Protein AF-A0A496PDL3-F1 (afdb_monomer_lite)

Sequence (38 aa):
MQLVVLGLNHRSAAVEVRERFSFEKNEVESALNRLYEY

Secondary structure (DSSP, 8-state):
---------TTTS-HHHHHTT---HHHHHHHHHHHHT-

pLDDT: mean 89.45, std 6.55, range [57.97, 96.0]

Foldseek 3Di:
DDDDDDDDDPVRDDPVVRVVVDDDPVVVVVVVVVVVVD

Structure (mmCIF, N/CA/C/O backbone):
data_AF-A0A496PDL3-F1
#
_entry.id   AF-A0A496PDL3-F1
#
loop_
_atom_site.group_PDB
_atom_site.id
_atom_site.type_symbol
_atom_site.label_atom_id
_atom_site.label_alt_id
_atom_site.label_comp_id
_atom_site.label_asym_id
_atom_site.label_entity_id
_atom_site.label_seq_id
_atom_site.pdbx_PDB_ins_code
_atom_site.Cartn_x
_atom_site.Cartn_y
_atom_site.Cartn_z
_atom_site.occupancy
_atom_site.B_iso_or_equiv
_atom_site.auth_seq_id
_atom_site.auth_comp_id
_atom_site.auth_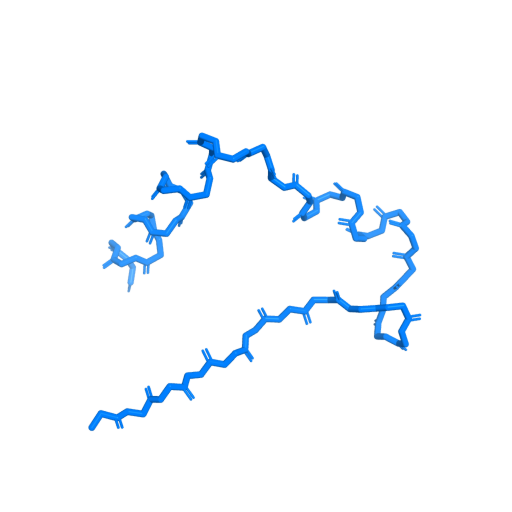asym_id
_atom_site.auth_atom_id
_atom_site.pdbx_PDB_model_num
ATOM 1 N N . MET A 1 1 ? -19.075 -10.119 7.505 1.00 75.25 1 MET A N 1
ATOM 2 C CA . MET A 1 1 ? -17.830 -9.382 7.193 1.00 75.25 1 MET A CA 1
ATOM 3 C C . MET A 1 1 ? -17.231 -9.973 5.931 1.00 75.25 1 MET A C 1
ATOM 5 O O . MET A 1 1 ? -17.135 -11.191 5.856 1.00 75.25 1 MET A O 1
ATOM 9 N N . GLN A 1 2 ? -16.893 -9.143 4.944 1.00 83.88 2 GLN A N 1
ATOM 10 C CA . GLN A 1 2 ? -16.228 -9.571 3.711 1.00 83.88 2 GLN A CA 1
ATOM 11 C C . GLN A 1 2 ? -14.830 -8.957 3.682 1.00 83.88 2 GLN A C 1
ATOM 13 O O . GLN A 1 2 ? -14.683 -7.765 3.936 1.00 83.88 2 GLN A O 1
ATOM 18 N N . LEU A 1 3 ? -13.815 -9.778 3.414 1.00 89.62 3 LEU A N 1
ATOM 19 C CA . LEU A 1 3 ? -12.445 -9.314 3.221 1.00 89.62 3 LEU A CA 1
ATOM 20 C C . LEU A 1 3 ? -12.236 -9.039 1.731 1.00 89.62 3 LEU A C 1
ATOM 22 O O . LEU A 1 3 ? -12.438 -9.932 0.908 1.00 89.62 3 LEU A O 1
ATOM 26 N N . VAL A 1 4 ? -11.827 -7.818 1.399 1.00 88.75 4 VAL A N 1
ATOM 27 C CA . VAL A 1 4 ? -11.510 -7.408 0.027 1.00 88.75 4 VAL A CA 1
ATOM 28 C C . VA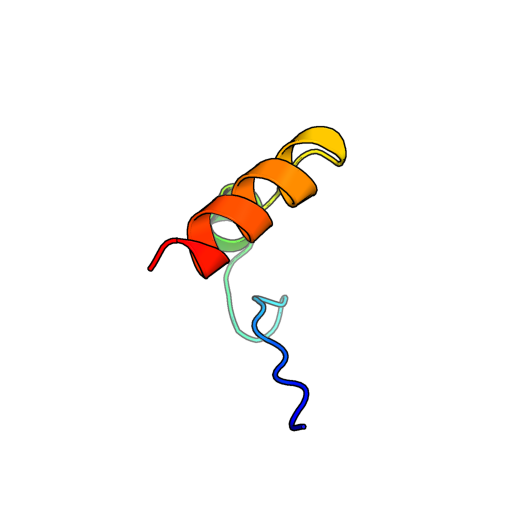L A 1 4 ? -10.014 -7.135 -0.060 1.00 88.75 4 VAL A C 1
ATOM 30 O O . VAL A 1 4 ? -9.447 -6.490 0.818 1.00 88.75 4 VAL A O 1
ATOM 33 N N . VAL A 1 5 ? -9.376 -7.634 -1.119 1.00 89.56 5 VAL A N 1
ATOM 34 C CA . VAL A 1 5 ? -7.958 -7.389 -1.401 1.00 89.56 5 VAL A CA 1
ATOM 35 C C . VAL A 1 5 ? -7.855 -6.515 -2.640 1.00 89.56 5 VAL A C 1
ATOM 37 O O . VAL A 1 5 ? -8.379 -6.863 -3.697 1.00 89.56 5 VAL A O 1
ATOM 40 N N . LEU A 1 6 ? -7.151 -5.396 -2.507 1.00 87.19 6 LEU A N 1
ATOM 41 C CA . LEU A 1 6 ? -6.807 -4.496 -3.600 1.00 87.19 6 LEU A CA 1
ATOM 42 C C . LEU A 1 6 ? -5.286 -4.411 -3.686 1.00 87.19 6 LEU A C 1
ATOM 44 O O . LEU A 1 6 ? -4.605 -4.293 -2.671 1.00 87.19 6 LEU A O 1
ATOM 48 N N . GLY A 1 7 ? -4.746 -4.493 -4.897 1.00 89.44 7 GLY A N 1
ATOM 49 C CA . GLY A 1 7 ? -3.308 -4.425 -5.095 1.00 89.44 7 GLY A CA 1
ATOM 50 C C . GLY A 1 7 ? -2.909 -4.472 -6.560 1.00 89.44 7 GLY A C 1
ATOM 51 O O . GLY A 1 7 ? -3.657 -4.933 -7.424 1.00 89.44 7 GLY A O 1
ATOM 52 N N . LEU A 1 8 ? -1.695 -4.000 -6.825 1.00 93.50 8 LEU A N 1
ATOM 53 C CA . LEU A 1 8 ? -1.057 -4.057 -8.132 1.00 93.50 8 LEU A CA 1
ATOM 54 C C . LEU A 1 8 ? 0.027 -5.130 -8.110 1.00 93.50 8 LEU A C 1
ATOM 56 O O . LEU A 1 8 ? 0.807 -5.226 -7.165 1.00 93.50 8 LEU A O 1
ATOM 60 N N . ASN A 1 9 ? 0.097 -5.938 -9.162 1.00 92.81 9 ASN A N 1
ATOM 61 C CA . ASN A 1 9 ? 1.122 -6.964 -9.305 1.00 92.81 9 ASN A CA 1
ATOM 62 C C . ASN A 1 9 ? 1.789 -6.867 -10.684 1.00 92.81 9 ASN A C 1
ATOM 64 O O . ASN A 1 9 ? 1.397 -6.066 -11.528 1.00 92.81 9 ASN A O 1
ATOM 68 N N . HIS A 1 10 ? 2.819 -7.682 -10.915 1.00 93.44 10 HIS A N 1
ATOM 69 C CA . HIS A 1 10 ? 3.592 -7.662 -12.162 1.00 93.44 10 HIS A CA 1
ATOM 70 C C . HIS A 1 10 ? 2.776 -8.019 -13.417 1.00 93.44 10 HIS A C 1
ATOM 72 O O . HIS A 1 10 ? 3.226 -7.734 -14.520 1.00 93.44 10 HIS A O 1
ATOM 78 N N . ARG A 1 11 ? 1.603 -8.651 -13.265 1.00 95.25 11 ARG A N 1
ATOM 79 C CA . ARG A 1 11 ? 0.698 -8.983 -14.375 1.00 95.25 11 ARG A CA 1
ATOM 80 C C . ARG A 1 11 ? -0.266 -7.844 -14.693 1.00 95.25 11 ARG A C 1
ATOM 82 O O . ARG A 1 11 ? -0.695 -7.740 -15.834 1.00 95.25 11 ARG A O 1
ATOM 89 N N . SER A 1 12 ? -0.622 -7.028 -13.698 1.00 94.50 12 SER A N 1
ATOM 90 C CA . SER A 1 12 ? -1.623 -5.964 -13.838 1.00 94.50 12 SER A CA 1
ATOM 91 C C . SER A 1 12 ? -1.036 -4.563 -14.000 1.00 94.50 12 SER A C 1
ATOM 93 O O . SER A 1 12 ? -1.742 -3.679 -14.478 1.00 94.50 12 SER A O 1
ATOM 95 N N . ALA A 1 13 ? 0.227 -4.338 -13.623 1.00 95.50 13 ALA A N 1
ATOM 96 C CA . ALA A 1 13 ? 0.845 -3.017 -13.690 1.00 95.50 13 ALA A CA 1
ATOM 97 C C . ALA A 1 13 ? 2.357 -3.059 -13.968 1.00 95.50 13 ALA A C 1
ATOM 99 O O . ALA A 1 13 ? 3.109 -3.865 -13.398 1.00 95.50 13 ALA A O 1
ATOM 100 N N . ALA A 1 14 ? 2.806 -2.119 -14.806 1.00 96.00 14 ALA A N 1
ATOM 101 C CA . ALA A 1 14 ? 4.218 -1.857 -15.067 1.00 96.00 14 ALA A CA 1
ATOM 102 C C . ALA A 1 14 ? 4.974 -1.485 -13.776 1.00 96.00 14 ALA A C 1
ATOM 104 O O . ALA A 1 14 ? 4.376 -1.039 -12.793 1.00 96.00 14 ALA A O 1
ATOM 105 N N . VAL A 1 15 ? 6.296 -1.685 -13.773 1.00 94.50 15 VAL A N 1
ATOM 106 C CA . VAL A 1 15 ? 7.167 -1.418 -12.609 1.00 94.50 15 VAL A CA 1
ATOM 107 C C . VAL A 1 15 ? 7.013 0.024 -12.123 1.00 94.50 15 VAL A C 1
ATOM 109 O O . VAL A 1 15 ? 6.723 0.231 -10.951 1.00 94.50 15 VAL A O 1
ATOM 112 N N . GLU A 1 16 ? 7.073 0.991 -13.041 1.00 95.38 16 GLU A N 1
ATOM 113 C CA . GLU A 1 16 ? 6.939 2.428 -12.758 1.00 95.38 16 GLU A CA 1
ATOM 114 C C . GLU A 1 16 ? 5.627 2.810 -12.058 1.00 95.38 16 GLU A C 1
ATOM 116 O O . GLU A 1 16 ? 5.574 3.788 -11.316 1.00 95.38 16 GLU A O 1
ATOM 121 N N . VAL A 1 17 ? 4.553 2.046 -12.289 1.00 94.19 17 VAL A N 1
ATOM 122 C CA . VAL A 1 17 ? 3.274 2.256 -11.610 1.00 94.19 17 VAL A CA 1
ATOM 123 C C . VAL A 1 17 ? 3.358 1.664 -10.212 1.00 94.19 17 VAL A C 1
ATOM 125 O O . VAL A 1 17 ? 3.012 2.337 -9.254 1.00 94.19 17 VAL A O 1
ATOM 128 N N . ARG A 1 18 ? 3.858 0.432 -10.068 1.00 93.69 18 ARG A N 1
ATOM 129 C CA . ARG A 1 18 ? 3.951 -0.250 -8.766 1.00 93.69 18 ARG A CA 1
ATOM 130 C C . ARG A 1 18 ? 4.845 0.48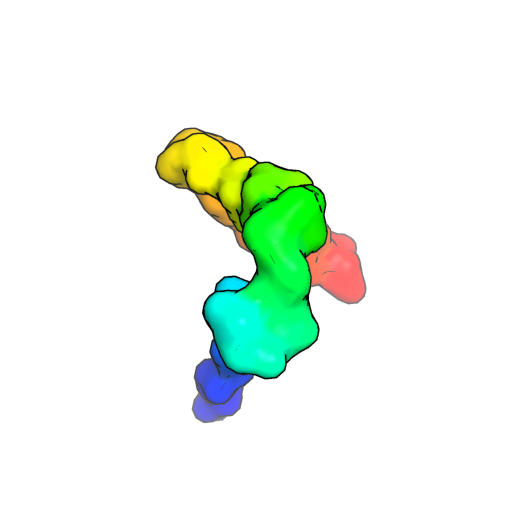3 -7.771 1.00 93.69 18 ARG A C 1
ATOM 132 O O . ARG A 1 18 ? 4.495 0.535 -6.599 1.00 93.69 18 ARG A O 1
ATOM 139 N N . GLU A 1 19 ? 5.938 1.084 -8.228 1.00 93.50 19 GLU A N 1
ATOM 140 C CA . GLU A 1 19 ? 6.841 1.868 -7.373 1.00 93.50 19 GLU A CA 1
ATOM 141 C C . GLU A 1 19 ? 6.146 3.080 -6.743 1.00 93.50 19 GLU A C 1
ATOM 143 O O . GLU A 1 19 ? 6.406 3.404 -5.590 1.00 93.50 19 GLU A O 1
ATOM 148 N N . ARG A 1 20 ? 5.182 3.693 -7.441 1.00 90.88 20 ARG A N 1
ATOM 149 C CA . ARG A 1 20 ? 4.380 4.808 -6.903 1.00 90.88 20 ARG A CA 1
ATOM 150 C C . ARG A 1 20 ? 3.384 4.385 -5.822 1.00 90.88 20 ARG A C 1
ATOM 152 O O . ARG A 1 20 ? 2.860 5.242 -5.122 1.00 90.88 20 ARG A O 1
ATOM 159 N N . PHE A 1 21 ? 3.099 3.089 -5.718 1.00 88.12 21 PHE A N 1
ATOM 160 C CA . PHE A 1 21 ? 2.234 2.494 -4.694 1.00 88.12 21 PHE A CA 1
ATOM 161 C C . PHE A 1 21 ? 3.044 1.725 -3.641 1.00 88.12 21 PHE A C 1
ATOM 163 O O . PHE A 1 21 ? 2.473 0.963 -2.859 1.00 88.12 21 PHE A O 1
ATOM 170 N N . SER A 1 22 ? 4.370 1.885 -3.633 1.00 88.69 22 SER A N 1
ATOM 171 C CA . SER A 1 22 ? 5.225 1.317 -2.599 1.00 88.69 22 SER A CA 1
ATOM 172 C C . SER A 1 22 ? 5.199 2.232 -1.380 1.00 88.69 22 SER A C 1
ATOM 174 O O . SER A 1 22 ? 5.538 3.405 -1.486 1.00 88.69 22 SER A O 1
ATOM 176 N N . PHE A 1 23 ? 4.795 1.682 -0.239 1.00 90.69 23 PHE A N 1
ATOM 177 C CA . PHE A 1 23 ? 4.753 2.385 1.039 1.00 90.69 23 PHE A CA 1
ATOM 178 C C . PHE A 1 23 ? 5.848 1.850 1.951 1.00 90.69 23 PHE A C 1
ATOM 180 O O . PHE A 1 23 ? 6.054 0.631 2.026 1.00 90.69 23 PHE A O 1
ATOM 187 N N . GLU A 1 24 ? 6.496 2.740 2.691 1.00 91.88 24 GLU A N 1
ATOM 188 C CA . GLU A 1 24 ? 7.309 2.336 3.830 1.00 91.88 24 GLU A CA 1
ATOM 189 C C . GLU A 1 24 ? 6.414 1.779 4.944 1.00 91.88 24 GLU A C 1
ATOM 191 O O . GLU A 1 24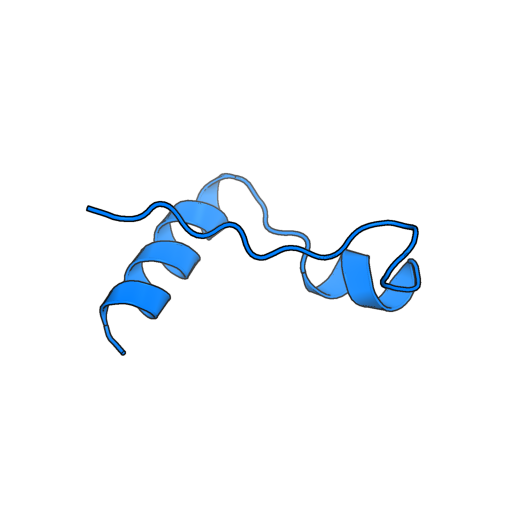 ? 5.229 2.105 5.066 1.00 91.88 24 GLU A O 1
ATOM 196 N N . LYS A 1 25 ? 6.965 0.912 5.798 1.00 87.75 25 LYS A N 1
ATOM 197 C CA . LYS A 1 25 ? 6.167 0.186 6.806 1.00 87.75 25 LYS A CA 1
ATOM 198 C C . LYS A 1 25 ? 5.389 1.120 7.747 1.00 87.75 25 LYS A C 1
ATOM 200 O O . LYS A 1 25 ? 4.290 0.780 8.173 1.00 87.75 25 LYS A O 1
ATOM 205 N N . ASN A 1 26 ? 5.960 2.276 8.073 1.00 90.50 26 ASN A N 1
ATOM 206 C CA . ASN A 1 26 ? 5.348 3.312 8.907 1.00 90.50 26 ASN A CA 1
ATOM 207 C C . ASN A 1 26 ? 4.265 4.128 8.178 1.00 90.50 26 ASN A C 1
ATOM 209 O O . ASN A 1 26 ? 3.435 4.752 8.832 1.00 90.50 26 ASN A O 1
ATOM 213 N N . GLU A 1 27 ? 4.246 4.126 6.846 1.00 92.75 27 GLU A N 1
ATOM 214 C CA . GLU A 1 27 ? 3.245 4.841 6.049 1.00 92.75 27 GLU A CA 1
ATOM 215 C C . GLU A 1 27 ? 1.958 4.027 5.876 1.00 92.75 27 GLU A C 1
ATOM 217 O O . GLU A 1 27 ? 0.885 4.608 5.713 1.00 92.75 27 GLU A O 1
ATOM 222 N N . VAL A 1 28 ? 2.039 2.693 5.967 1.00 90.00 28 VAL A N 1
ATOM 2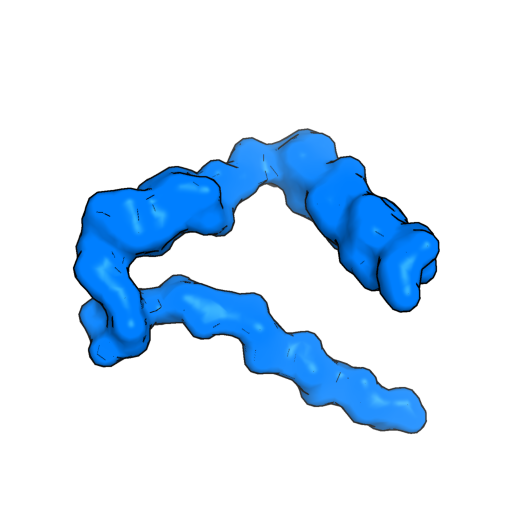23 C CA . VAL A 1 28 ? 0.892 1.785 5.783 1.00 90.00 28 VAL A CA 1
ATOM 224 C C . VAL A 1 28 ? -0.236 2.080 6.773 1.00 90.00 28 VAL A C 1
ATOM 226 O O . VAL A 1 28 ? -1.396 2.139 6.376 1.00 90.00 28 VAL A O 1
ATOM 229 N N . GLU A 1 29 ? 0.084 2.293 8.051 1.00 90.56 29 GLU A N 1
ATOM 230 C CA . GLU A 1 29 ? -0.923 2.592 9.078 1.00 90.56 29 GLU A CA 1
ATOM 231 C C . GLU A 1 29 ? -1.653 3.910 8.782 1.00 90.56 29 GLU A C 1
ATOM 233 O O . GLU A 1 29 ? -2.882 3.963 8.791 1.00 90.56 29 GLU A O 1
ATOM 238 N N . SER A 1 30 ? -0.898 4.953 8.425 1.00 91.00 30 SER A N 1
ATOM 239 C CA . SER A 1 30 ? -1.447 6.258 8.041 1.00 91.00 30 SER A CA 1
ATOM 240 C C . SER A 1 30 ? -2.331 6.163 6.790 1.00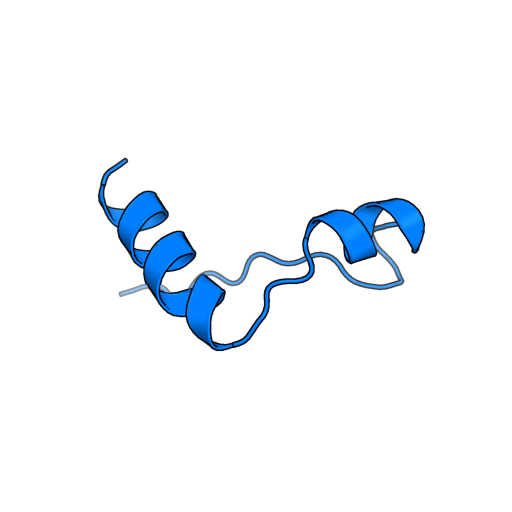 91.00 30 SER A C 1
ATOM 242 O O . SER A 1 30 ? -3.443 6.695 6.762 1.00 91.00 30 SER A O 1
ATOM 244 N N . ALA A 1 31 ? -1.883 5.425 5.771 1.00 89.06 31 ALA A N 1
ATOM 245 C CA . ALA A 1 31 ? -2.635 5.218 4.537 1.00 89.06 31 ALA A CA 1
ATOM 246 C C . ALA A 1 31 ? -3.951 4.457 4.773 1.00 89.06 31 ALA A C 1
ATOM 248 O O . ALA A 1 31 ? -4.978 4.814 4.193 1.00 89.06 31 ALA A O 1
ATOM 249 N N . LEU A 1 32 ? -3.939 3.441 5.644 1.00 88.62 32 LEU A N 1
ATOM 250 C CA . LEU A 1 32 ? -5.143 2.699 6.020 1.00 88.62 32 LEU A CA 1
ATOM 251 C C . LEU A 1 32 ? -6.124 3.572 6.804 1.00 88.62 32 LEU A C 1
ATOM 253 O O . LEU A 1 32 ? -7.310 3.560 6.485 1.00 88.62 32 LEU A O 1
ATOM 257 N N . ASN A 1 33 ? -5.652 4.362 7.772 1.00 90.25 33 ASN A N 1
ATOM 258 C CA . ASN A 1 33 ? -6.517 5.280 8.521 1.00 90.25 33 ASN A CA 1
ATOM 259 C C . ASN A 1 33 ? -7.216 6.275 7.586 1.00 90.25 33 ASN A C 1
ATOM 261 O O . ASN A 1 33 ? -8.425 6.467 7.686 1.00 90.25 33 ASN A O 1
ATOM 265 N N . ARG A 1 34 ? -6.494 6.808 6.594 1.00 89.62 34 ARG A N 1
ATOM 266 C CA . ARG A 1 34 ? -7.074 7.699 5.581 1.00 89.62 34 ARG A CA 1
ATOM 267 C C . ARG A 1 34 ? -8.136 7.022 4.707 1.00 89.62 34 ARG A C 1
ATOM 269 O O . ARG A 1 34 ? -9.052 7.699 4.262 1.00 89.62 34 ARG A O 1
ATOM 276 N N . LEU A 1 35 ? -8.034 5.716 4.448 1.00 87.31 35 LEU A N 1
ATOM 277 C CA . LEU A 1 35 ? -9.069 4.962 3.725 1.00 87.31 35 LEU A CA 1
ATOM 278 C C . LEU A 1 35 ? -10.336 4.749 4.558 1.00 87.31 35 LEU A C 1
ATOM 280 O O . LEU A 1 35 ? -11.405 4.647 3.975 1.00 87.31 35 LEU A O 1
ATOM 284 N N . TYR A 1 36 ? -10.222 4.669 5.886 1.00 83.31 36 TYR A N 1
ATOM 285 C CA . TYR A 1 36 ? -11.378 4.551 6.783 1.00 83.31 36 TYR A CA 1
ATOM 286 C C . TYR A 1 36 ? -12.114 5.878 7.006 1.00 83.31 36 TYR A C 1
ATOM 288 O O . TYR A 1 36 ? -13.275 5.865 7.406 1.00 83.31 36 TYR A O 1
ATOM 296 N N . GLU A 1 37 ? -11.446 7.012 6.789 1.00 84.12 37 GLU A N 1
ATOM 297 C CA . GLU A 1 37 ? -12.044 8.349 6.911 1.00 84.12 37 GLU A CA 1
ATOM 298 C C . GLU A 1 37 ? -12.956 8.733 5.728 1.00 84.12 37 GLU A C 1
ATOM 300 O O . GLU A 1 37 ? -13.682 9.723 5.830 1.00 84.12 37 GLU A O 1
ATOM 305 N N . TYR A 1 38 ? -12.932 7.969 4.630 1.00 57.97 38 TYR A N 1
ATOM 306 C CA . TYR A 1 38 ? -13.751 8.163 3.424 1.00 57.97 38 TYR A CA 1
ATOM 307 C C . TYR A 1 38 ? -14.772 7.036 3.246 1.00 57.97 38 TYR A C 1
ATOM 309 O O . TYR A 1 38 ? -15.867 7.337 2.718 1.00 57.97 38 TYR A O 1
#

Radius of gyration: 12.05 Å; chains: 1; bounding box: 25×18×24 Å